Protein AF-A0A1S3BNI3-F1 (afdb_monomer_lite)

Structure (mmCIF, N/CA/C/O backbone):
data_AF-A0A1S3BNI3-F1
#
_entry.id   AF-A0A1S3BNI3-F1
#
loop_
_atom_site.group_PDB
_atom_site.id
_atom_site.type_symbol
_atom_site.label_atom_id
_atom_site.label_alt_id
_atom_site.label_comp_id
_atom_site.label_asym_id
_atom_site.label_entity_id
_atom_site.label_seq_id
_atom_site.pdbx_PDB_ins_code
_atom_site.Cartn_x
_atom_site.Cartn_y
_atom_site.Cartn_z
_atom_site.occupancy
_atom_site.B_iso_or_equiv
_atom_site.auth_seq_id
_atom_site.auth_comp_id
_atom_site.auth_asym_id
_atom_site.auth_atom_id
_atom_site.pdbx_PDB_model_num
ATOM 1 N N . MET A 1 1 ? 0.130 25.411 -22.876 1.00 35.09 1 MET A N 1
ATOM 2 C CA . MET A 1 1 ? 1.550 25.804 -22.976 1.00 35.09 1 MET A CA 1
ATOM 3 C C . MET A 1 1 ? 2.280 24.990 -21.922 1.00 35.09 1 MET A C 1
ATOM 5 O O . MET A 1 1 ? 2.305 25.384 -20.765 1.00 35.09 1 MET A O 1
ATOM 9 N N . GLU A 1 2 ? 2.692 23.774 -22.273 1.00 39.44 2 GLU A N 1
ATOM 10 C CA . GLU A 1 2 ? 3.372 22.876 -21.334 1.00 39.44 2 GLU A CA 1
ATOM 11 C C . GLU A 1 2 ? 4.796 23.388 -21.123 1.00 39.44 2 GLU A C 1
ATOM 13 O O . GLU A 1 2 ? 5.513 23.676 -22.083 1.00 39.44 2 GLU A O 1
ATOM 18 N N . SER A 1 3 ? 5.176 23.604 -19.867 1.00 35.22 3 SER A N 1
ATOM 19 C CA . SER A 1 3 ? 6.497 24.108 -19.519 1.00 35.22 3 SER A CA 1
ATOM 20 C C . SER A 1 3 ? 7.566 23.066 -19.888 1.00 35.22 3 SER A C 1
ATOM 22 O O . SER A 1 3 ? 7.413 21.889 -19.555 1.00 35.22 3 SER A O 1
ATOM 24 N N . PRO A 1 4 ? 8.677 23.467 -20.537 1.00 43.34 4 PRO A N 1
ATOM 25 C CA . PRO A 1 4 ? 9.715 22.537 -20.993 1.00 43.34 4 PRO A CA 1
ATOM 26 C C . PRO A 1 4 ? 10.307 21.676 -19.865 1.00 43.34 4 PRO A C 1
ATOM 28 O O . PRO A 1 4 ? 10.777 20.570 -20.112 1.00 43.34 4 PRO A O 1
ATOM 31 N N . SER A 1 5 ? 10.216 22.123 -18.612 1.00 45.75 5 SER A N 1
ATOM 32 C CA . SER A 1 5 ? 10.644 21.376 -17.427 1.00 45.75 5 SER A CA 1
ATOM 33 C C . SER A 1 5 ? 9.905 20.049 -17.215 1.00 45.75 5 SER A C 1
ATOM 35 O O . SER A 1 5 ? 10.525 19.094 -16.753 1.00 45.75 5 SER A O 1
ATOM 37 N N . LEU A 1 6 ? 8.623 19.951 -17.582 1.00 46.12 6 LEU A N 1
ATOM 38 C CA . LEU A 1 6 ? 7.861 18.702 -17.469 1.00 46.12 6 LEU A CA 1
ATOM 39 C C . LEU A 1 6 ? 8.342 17.664 -18.481 1.00 46.12 6 LEU A C 1
ATOM 41 O O . LEU A 1 6 ? 8.522 16.505 -18.123 1.00 46.12 6 LEU A O 1
ATOM 45 N N . LEU A 1 7 ? 8.628 18.077 -19.717 1.00 46.88 7 LEU A N 1
ATOM 46 C CA . LEU A 1 7 ? 9.099 17.164 -20.757 1.00 46.88 7 LEU A CA 1
ATOM 47 C C . LEU A 1 7 ? 10.484 16.596 -20.417 1.00 46.88 7 LEU A C 1
ATOM 49 O O . LEU A 1 7 ? 10.704 15.395 -20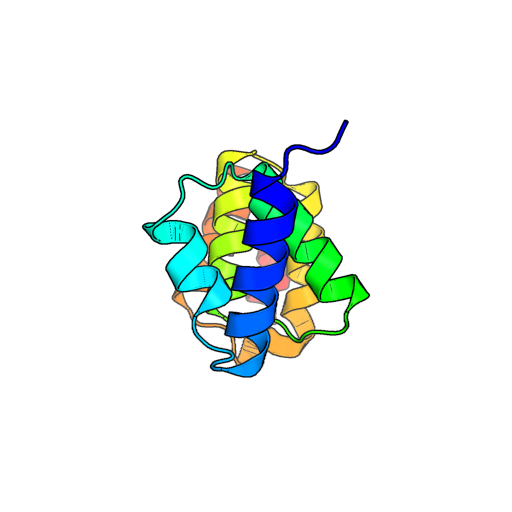.543 1.00 46.88 7 LEU A O 1
ATOM 53 N N . TYR A 1 8 ? 11.395 17.439 -19.916 1.00 51.16 8 TYR A N 1
ATOM 54 C CA . TYR A 1 8 ? 12.709 17.001 -19.436 1.00 51.16 8 TYR A CA 1
ATOM 55 C C . TYR A 1 8 ? 12.605 16.082 -18.216 1.00 51.16 8 TYR A C 1
ATOM 57 O O . TYR A 1 8 ? 13.357 15.116 -18.125 1.00 51.16 8 TYR A O 1
ATOM 65 N N . PHE A 1 9 ? 11.655 16.331 -17.312 1.00 52.84 9 PHE A N 1
ATOM 66 C CA . PHE A 1 9 ? 11.380 15.447 -16.181 1.00 52.84 9 PHE A CA 1
ATOM 67 C C . PHE A 1 9 ? 10.847 14.086 -16.643 1.00 52.84 9 PHE A C 1
ATOM 69 O O . PHE A 1 9 ? 11.349 13.054 -16.208 1.00 52.84 9 PHE A O 1
ATOM 76 N N . PHE A 1 10 ? 9.903 14.073 -17.588 1.00 50.66 10 PHE A N 1
ATOM 77 C CA . PHE A 1 10 ? 9.408 12.845 -18.207 1.00 50.66 10 PHE A CA 1
ATOM 78 C C . PHE A 1 10 ? 10.526 12.081 -18.918 1.00 50.66 10 PHE A C 1
ATOM 80 O O . PHE A 1 10 ? 10.639 10.882 -18.704 1.00 50.66 10 PHE A O 1
ATOM 87 N N . LEU A 1 11 ? 11.392 12.749 -19.687 1.00 50.66 11 LEU A N 1
ATOM 88 C CA . LEU A 1 11 ? 12.552 12.134 -20.345 1.00 50.66 11 LEU A CA 1
ATOM 89 C C . LEU A 1 11 ? 13.585 11.596 -19.344 1.00 50.66 11 LEU A C 1
ATOM 91 O O . LEU A 1 11 ? 14.118 10.510 -19.552 1.00 50.66 11 LEU A O 1
ATOM 95 N N . TYR A 1 12 ? 13.839 12.300 -18.240 1.00 54.72 12 TYR A N 1
ATOM 96 C CA . TYR A 1 12 ? 14.773 11.857 -17.202 1.00 54.72 12 TYR A CA 1
ATOM 97 C C . TYR A 1 12 ? 14.216 10.664 -16.410 1.00 54.72 12 TYR A C 1
ATOM 99 O O . TYR A 1 12 ? 14.918 9.678 -16.193 1.00 54.72 12 TYR A O 1
ATOM 107 N N . CYS A 1 13 ? 12.926 10.693 -16.061 1.00 48.59 13 CYS A N 1
ATOM 108 C CA . CYS A 1 13 ? 12.215 9.549 -15.490 1.00 48.59 13 CYS A CA 1
ATOM 109 C C . CYS A 1 13 ? 12.132 8.370 -16.469 1.00 48.59 13 CYS A C 1
ATOM 111 O O . CYS A 1 13 ? 12.252 7.229 -16.036 1.00 48.59 13 CYS A O 1
ATOM 113 N N . TRP A 1 14 ? 11.986 8.620 -17.772 1.00 47.28 14 TRP A N 1
ATOM 114 C CA . TRP A 1 14 ? 11.998 7.595 -18.823 1.00 47.28 14 TRP A CA 1
ATOM 115 C C . TRP A 1 14 ? 13.382 6.961 -19.000 1.00 47.28 14 TRP A C 1
ATOM 117 O O . TRP A 1 14 ? 13.502 5.755 -19.201 1.00 47.28 14 TRP A O 1
ATOM 127 N N . MET A 1 15 ? 14.446 7.753 -18.871 1.00 45.31 15 MET A N 1
ATOM 128 C CA . MET A 1 15 ? 15.823 7.263 -18.905 1.00 45.31 15 MET A CA 1
ATOM 129 C C . MET A 1 15 ? 16.177 6.469 -17.633 1.00 45.31 15 MET A C 1
ATOM 131 O O . MET A 1 15 ? 16.897 5.478 -17.705 1.00 45.31 15 MET A O 1
ATOM 135 N N . LEU A 1 16 ? 15.614 6.843 -16.477 1.00 48.78 16 LEU A N 1
ATOM 136 C CA . LEU A 1 16 ? 15.733 6.099 -15.215 1.00 48.78 16 LEU A CA 1
ATOM 137 C C . LEU A 1 16 ? 14.876 4.818 -15.179 1.00 48.78 16 LEU A C 1
ATOM 139 O O . LEU A 1 16 ? 15.318 3.821 -14.608 1.00 48.78 16 LEU A O 1
ATOM 143 N N . LEU A 1 17 ? 13.706 4.817 -15.835 1.00 46.81 17 LEU A N 1
ATOM 144 C CA . LEU A 1 17 ? 12.849 3.640 -16.074 1.00 46.81 17 LEU A CA 1
ATOM 145 C C . LEU A 1 17 ? 13.611 2.502 -16.769 1.00 46.81 17 LEU A C 1
ATOM 147 O O . LEU A 1 17 ? 13.351 1.336 -16.491 1.00 46.81 17 LEU A O 1
ATOM 151 N N . LEU A 1 18 ? 14.567 2.838 -17.639 1.00 45.16 18 LEU A N 1
ATOM 152 C CA . LEU A 1 18 ? 15.414 1.874 -18.344 1.00 45.16 18 LEU A CA 1
ATOM 153 C C . LEU A 1 18 ? 16.594 1.356 -17.511 1.00 45.16 18 LEU A C 1
ATOM 155 O O . LEU A 1 18 ? 17.156 0.322 -17.860 1.00 45.16 18 LEU A O 1
ATOM 159 N N . LEU A 1 19 ? 16.988 2.053 -16.438 1.00 42.53 19 LEU A N 1
ATOM 160 C CA . LEU A 1 19 ? 18.250 1.772 -15.750 1.00 42.53 19 LEU A CA 1
ATOM 161 C C . LEU A 1 19 ? 18.108 1.076 -14.399 1.00 42.53 19 LEU A C 1
ATOM 163 O O . LEU A 1 19 ? 18.995 0.290 -14.103 1.00 42.53 19 LEU A O 1
ATOM 167 N N . ASN A 1 20 ? 17.057 1.288 -13.594 1.00 44.91 20 ASN A N 1
ATOM 168 C CA . ASN A 1 20 ? 16.870 0.539 -12.339 1.00 44.91 20 ASN A CA 1
ATOM 169 C C . ASN A 1 20 ? 15.429 0.646 -11.801 1.00 44.91 20 ASN A C 1
ATOM 171 O O . ASN A 1 20 ? 14.985 1.712 -11.383 1.00 44.91 20 ASN A O 1
ATOM 175 N N . HIS A 1 21 ? 14.731 -0.488 -11.696 1.00 50.69 21 HIS A N 1
ATOM 176 C CA . HIS A 1 21 ? 13.378 -0.613 -11.120 1.00 50.69 21 HIS A CA 1
ATOM 177 C C . HIS A 1 21 ? 13.262 -0.196 -9.629 1.00 50.69 21 HIS A C 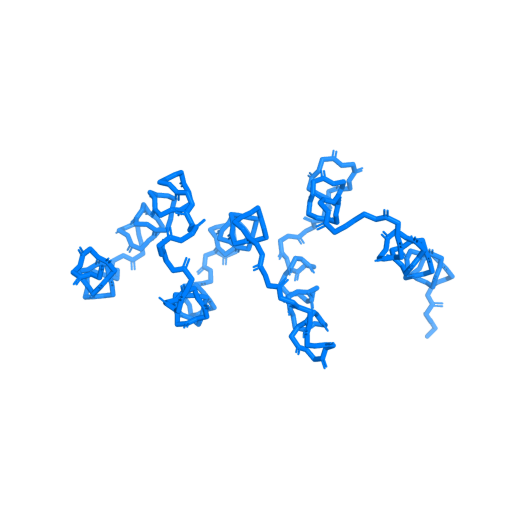1
ATOM 179 O O . HIS A 1 21 ? 12.158 -0.172 -9.085 1.00 50.69 21 HIS A O 1
ATOM 185 N N . LEU A 1 22 ? 14.376 0.122 -8.954 1.00 43.97 22 LEU A N 1
ATOM 186 C CA . LEU A 1 22 ? 14.431 0.425 -7.516 1.00 43.97 22 LEU A CA 1
ATOM 187 C C . LEU A 1 22 ? 14.357 1.923 -7.156 1.00 43.97 22 LEU A C 1
ATOM 189 O O . LEU A 1 22 ? 14.091 2.251 -6.003 1.00 43.97 22 LEU A O 1
ATOM 193 N N . SER A 1 23 ? 14.603 2.845 -8.089 1.00 47.22 23 SER A N 1
ATOM 194 C CA . SER A 1 23 ? 14.952 4.237 -7.743 1.00 47.22 23 SER A CA 1
ATOM 195 C C . SER A 1 23 ? 13.866 5.285 -8.005 1.00 47.22 23 SER A C 1
ATOM 197 O O . SER A 1 23 ? 14.030 6.427 -7.579 1.00 47.22 23 SER A O 1
ATOM 199 N N . ILE A 1 24 ? 12.744 4.941 -8.645 1.00 50.59 24 ILE A N 1
ATOM 200 C CA . ILE A 1 24 ? 11.728 5.943 -9.020 1.00 50.59 24 ILE A CA 1
ATOM 201 C C . ILE A 1 24 ? 10.994 6.528 -7.809 1.00 50.59 24 ILE A C 1
ATOM 203 O O . ILE A 1 24 ? 10.900 7.749 -7.723 1.00 50.59 24 ILE A O 1
ATOM 207 N N . CYS A 1 25 ? 10.570 5.722 -6.830 1.00 47.16 25 CYS A N 1
ATOM 208 C CA . CYS A 1 25 ? 9.988 6.271 -5.596 1.00 47.16 25 CYS A CA 1
ATOM 209 C C . CYS A 1 25 ? 11.046 6.887 -4.667 1.00 47.16 25 CYS A C 1
ATOM 211 O O . CYS A 1 25 ? 10.815 7.948 -4.089 1.00 47.16 25 CYS A O 1
ATOM 213 N N . PHE A 1 26 ? 12.237 6.285 -4.580 1.00 42.84 26 PHE A N 1
ATOM 214 C CA . PHE A 1 26 ? 13.278 6.723 -3.643 1.00 42.84 26 PHE A CA 1
ATOM 215 C C . PHE A 1 26 ? 13.925 8.065 -4.036 1.00 42.84 26 PHE A C 1
ATOM 217 O O . PHE A 1 26 ? 14.219 8.886 -3.169 1.00 42.84 26 PHE A O 1
ATOM 224 N N . ILE A 1 27 ? 14.116 8.323 -5.337 1.00 45.38 27 ILE A N 1
ATOM 225 C CA . ILE A 1 27 ? 14.636 9.608 -5.832 1.00 45.38 27 ILE A CA 1
ATOM 226 C C . ILE A 1 27 ? 13.523 10.669 -5.864 1.00 45.38 27 ILE A C 1
ATOM 228 O O . ILE A 1 27 ? 13.781 11.822 -5.521 1.00 45.38 27 ILE A O 1
ATOM 232 N N . CYS A 1 28 ? 12.276 10.302 -6.184 1.00 49.03 28 CYS A N 1
ATOM 233 C CA . CYS A 1 28 ? 11.168 11.262 -6.189 1.00 49.03 28 CYS A CA 1
ATOM 234 C C . CYS A 1 28 ? 10.788 11.758 -4.789 1.00 49.03 28 CYS A C 1
ATOM 236 O O . CYS A 1 28 ? 10.547 12.948 -4.647 1.00 49.03 28 CYS A O 1
ATOM 238 N N . SER A 1 29 ? 10.778 10.906 -3.759 1.00 42.78 29 SER A N 1
ATOM 239 C CA . SER A 1 29 ? 10.358 11.332 -2.413 1.00 42.78 29 SER A CA 1
ATOM 240 C C . SER A 1 29 ? 11.432 12.146 -1.663 1.00 42.78 29 SER A C 1
ATOM 242 O O . SER A 1 29 ? 11.105 13.034 -0.875 1.00 42.78 29 SER A O 1
ATOM 244 N N . LYS A 1 30 ? 12.734 11.916 -1.935 1.00 42.03 30 LYS A N 1
ATOM 245 C CA . LYS A 1 30 ? 13.839 12.639 -1.263 1.00 42.03 30 LYS A CA 1
ATOM 246 C C . LYS A 1 30 ? 14.449 13.825 -2.022 1.00 42.03 30 LYS A C 1
ATOM 248 O O . LYS A 1 30 ? 14.939 14.733 -1.353 1.00 42.03 30 LYS A O 1
ATOM 253 N N . CYS A 1 31 ? 14.466 13.853 -3.359 1.00 40.84 31 CYS A N 1
ATOM 254 C CA . CYS A 1 31 ? 15.100 14.954 -4.113 1.00 40.84 31 CYS A CA 1
ATOM 255 C C . CYS A 1 31 ? 14.127 16.036 -4.592 1.00 40.84 31 CYS A C 1
ATOM 257 O O . CYS A 1 31 ? 14.550 17.167 -4.823 1.00 40.84 31 CYS A O 1
ATOM 259 N N . LEU A 1 32 ? 12.842 15.722 -4.737 1.00 43.25 32 LEU A N 1
ATOM 260 C CA . LEU A 1 32 ? 11.829 16.672 -5.170 1.00 43.25 32 LEU A CA 1
ATOM 261 C C . LEU A 1 32 ? 10.751 16.690 -4.090 1.00 43.25 32 LEU A C 1
ATOM 263 O O . LEU A 1 32 ? 10.257 15.643 -3.698 1.00 43.25 32 LEU A O 1
ATOM 267 N N . ARG A 1 33 ? 10.365 17.864 -3.587 1.00 46.69 33 ARG A N 1
ATOM 268 C CA . ARG A 1 33 ? 9.109 18.013 -2.838 1.00 46.69 33 ARG A CA 1
ATOM 269 C C . ARG A 1 33 ? 7.951 17.732 -3.801 1.00 46.69 33 ARG A C 1
ATOM 271 O O . ARG A 1 33 ? 7.294 18.658 -4.264 1.00 46.69 33 ARG A O 1
ATOM 278 N N . LEU A 1 34 ? 7.750 16.477 -4.184 1.00 54.06 34 LEU A N 1
ATOM 279 C CA . LEU A 1 34 ? 6.571 16.080 -4.924 1.00 54.06 34 LEU A CA 1
ATOM 280 C C . LEU A 1 34 ? 5.407 16.245 -3.964 1.00 54.06 34 LEU A C 1
ATOM 282 O O . LEU A 1 34 ? 5.297 15.546 -2.959 1.00 54.06 34 LEU A O 1
ATOM 286 N N . GLU A 1 35 ? 4.568 17.235 -4.256 1.00 64.44 35 GLU A N 1
ATOM 287 C CA . GLU A 1 35 ? 3.266 17.349 -3.624 1.00 64.44 35 GLU A CA 1
ATOM 288 C C . GLU A 1 35 ? 2.577 15.985 -3.706 1.00 64.44 35 GLU A C 1
ATOM 290 O O . GLU A 1 35 ? 2.636 15.308 -4.735 1.00 64.44 35 GLU A O 1
ATOM 295 N N . ALA A 1 36 ? 1.945 15.560 -2.613 1.00 71.12 36 ALA A N 1
ATOM 296 C CA . ALA A 1 36 ? 1.316 14.245 -2.509 1.00 71.12 36 ALA A CA 1
ATOM 297 C C . ALA A 1 36 ? 0.343 13.948 -3.675 1.00 71.12 36 ALA A C 1
ATOM 299 O O . ALA A 1 36 ? 0.155 12.795 -4.058 1.00 71.12 36 ALA A O 1
ATOM 300 N N . SER A 1 37 ? -0.228 14.988 -4.290 1.00 73.12 37 SER A N 1
ATOM 301 C CA . SER A 1 37 ? -1.032 14.928 -5.517 1.00 73.12 37 SER A CA 1
ATOM 302 C C . SER A 1 37 ? -0.287 14.278 -6.688 1.00 73.12 37 SER A C 1
ATOM 304 O O . SER A 1 37 ? -0.838 13.415 -7.369 1.00 73.12 37 SER A O 1
ATOM 306 N N . ASN A 1 38 ? 0.980 14.625 -6.893 1.00 73.94 38 ASN A N 1
ATOM 307 C CA . ASN A 1 38 ? 1.787 14.136 -8.007 1.00 73.94 38 ASN A CA 1
ATOM 308 C C . ASN A 1 38 ? 2.165 12.659 -7.850 1.00 73.94 38 ASN A C 1
ATOM 310 O O . ASN A 1 38 ? 2.219 11.938 -8.845 1.00 73.94 38 ASN A O 1
ATOM 314 N N . VAL A 1 39 ? 2.352 12.179 -6.615 1.00 74.81 39 VAL A N 1
ATOM 315 C CA . VAL A 1 39 ? 2.543 10.741 -6.334 1.00 74.81 39 VAL A CA 1
ATOM 316 C C . VAL A 1 39 ? 1.319 9.945 -6.797 1.00 74.81 39 VAL A C 1
ATOM 318 O O . VAL A 1 39 ? 1.444 8.885 -7.415 1.00 74.81 39 VAL A O 1
ATOM 321 N N . LEU A 1 40 ? 0.117 10.483 -6.574 1.00 77.31 40 LEU A N 1
ATOM 322 C CA . LEU A 1 40 ? -1.125 9.847 -7.012 1.00 77.31 40 LEU A CA 1
ATOM 323 C C . LEU A 1 40 ? -1.334 9.911 -8.531 1.00 77.31 40 LEU A C 1
ATOM 325 O O . LEU A 1 40 ? -1.966 9.003 -9.063 1.00 77.31 40 LEU A O 1
ATOM 329 N N . ILE A 1 41 ? -0.818 10.936 -9.220 1.00 77.81 41 ILE A N 1
ATOM 330 C CA . ILE A 1 41 ? -0.813 11.012 -10.694 1.00 77.81 41 ILE A CA 1
ATOM 331 C C . ILE A 1 41 ? 0.156 9.973 -11.266 1.00 77.81 41 ILE A C 1
ATOM 333 O O . ILE A 1 41 ? -0.206 9.215 -12.162 1.00 77.81 41 ILE A O 1
ATOM 337 N N . LEU A 1 42 ? 1.366 9.881 -10.707 1.00 73.75 42 LEU A N 1
ATOM 338 C CA . LEU A 1 42 ? 2.364 8.896 -11.122 1.00 73.75 42 LEU A CA 1
ATOM 339 C C . LEU A 1 42 ? 1.852 7.460 -10.950 1.00 73.75 42 LEU A C 1
ATOM 341 O O . LEU A 1 42 ? 2.109 6.610 -11.798 1.00 73.75 42 LEU A O 1
ATOM 345 N N . THR A 1 43 ? 1.075 7.210 -9.894 1.00 78.94 43 THR A N 1
ATOM 346 C CA . THR A 1 43 ? 0.405 5.922 -9.664 1.00 78.94 43 THR A CA 1
ATOM 347 C C . THR A 1 43 ? -0.505 5.533 -10.830 1.00 78.94 43 THR A C 1
ATOM 349 O O . THR A 1 43 ? -0.457 4.389 -11.280 1.00 78.94 43 THR A O 1
ATOM 352 N N . GLU A 1 44 ? -1.298 6.473 -11.355 1.00 82.62 44 GLU A N 1
ATOM 353 C CA . GLU A 1 44 ? -2.164 6.202 -12.510 1.00 82.62 44 GLU A CA 1
ATOM 354 C C . GLU A 1 44 ? -1.342 5.947 -13.773 1.00 82.62 44 GLU A C 1
ATOM 356 O O . GLU A 1 44 ? -1.591 4.971 -14.471 1.00 82.62 44 GLU A O 1
ATOM 361 N N . ILE A 1 45 ? -0.293 6.738 -14.018 1.00 76.31 45 ILE A N 1
ATOM 362 C CA . ILE A 1 45 ? 0.591 6.546 -15.180 1.00 76.31 45 ILE A CA 1
ATOM 363 C C . ILE A 1 45 ? 1.254 5.162 -15.137 1.00 76.31 45 ILE A C 1
ATOM 365 O O . ILE A 1 45 ? 1.311 4.462 -16.146 1.00 76.31 45 ILE A O 1
ATOM 369 N N . MET A 1 46 ? 1.748 4.735 -13.972 1.00 77.69 46 MET A N 1
ATOM 370 C CA . MET A 1 46 ? 2.347 3.407 -13.808 1.00 77.69 46 MET A CA 1
ATOM 371 C C . MET A 1 46 ? 1.333 2.293 -14.068 1.00 77.69 46 MET A C 1
ATOM 373 O O . MET A 1 46 ? 1.665 1.310 -14.731 1.00 77.69 46 MET A O 1
ATOM 377 N N . LYS A 1 47 ? 0.092 2.470 -13.603 1.00 82.25 47 LYS A N 1
ATOM 378 C CA . LYS A 1 47 ? -1.012 1.538 -13.843 1.00 82.25 47 LYS A CA 1
ATOM 379 C C . LYS A 1 47 ? -1.371 1.457 -15.328 1.00 82.25 47 LYS A C 1
ATOM 381 O O . LYS A 1 47 ? -1.474 0.355 -15.857 1.00 82.25 47 LYS A O 1
ATOM 386 N N . GLU A 1 48 ? -1.494 2.595 -16.011 1.00 81.31 48 GLU A N 1
ATOM 387 C CA . GLU A 1 48 ? -1.736 2.673 -17.461 1.00 81.31 48 GLU A CA 1
ATOM 388 C C . GLU A 1 48 ? -0.622 2.003 -18.271 1.00 81.31 48 GLU A C 1
ATOM 390 O O . GLU A 1 48 ? -0.876 1.370 -19.294 1.00 81.31 48 GLU A O 1
ATOM 395 N N . LYS A 1 49 ? 0.624 2.115 -17.802 1.00 75.94 49 LYS A N 1
ATOM 396 C CA . LYS A 1 49 ? 1.800 1.500 -18.427 1.00 75.94 49 LYS A CA 1
ATOM 397 C C . LYS A 1 49 ? 2.009 0.034 -18.034 1.00 75.94 49 LYS A C 1
ATOM 399 O O . LYS A 1 49 ? 2.948 -0.579 -18.535 1.00 75.94 49 LYS A O 1
ATOM 404 N N . GLY A 1 50 ? 1.174 -0.528 -17.157 1.00 76.69 50 GLY A N 1
ATOM 405 C CA . GLY A 1 50 ? 1.302 -1.907 -16.679 1.00 76.69 50 GLY A CA 1
ATOM 406 C C . GLY A 1 50 ? 2.574 -2.165 -15.864 1.00 76.69 50 GLY A C 1
ATOM 407 O O . GLY A 1 50 ? 3.048 -3.297 -15.807 1.00 76.69 50 GLY A O 1
ATOM 408 N N . ILE A 1 51 ? 3.154 -1.126 -15.259 1.00 75.81 51 ILE A N 1
ATOM 409 C CA . ILE A 1 51 ? 4.372 -1.249 -14.459 1.00 75.81 51 ILE A CA 1
ATOM 410 C C . ILE A 1 51 ? 3.986 -1.798 -13.078 1.00 75.81 51 ILE A C 1
ATOM 412 O O . ILE A 1 51 ? 3.174 -1.176 -12.388 1.00 75.81 51 ILE A O 1
ATOM 416 N N . PRO A 1 52 ? 4.557 -2.934 -12.638 1.00 76.50 52 PRO A N 1
ATOM 417 C CA . PRO A 1 52 ? 4.219 -3.519 -11.348 1.00 76.50 52 PRO A CA 1
ATOM 418 C C . PRO A 1 52 ? 4.686 -2.633 -10.189 1.00 76.50 52 PRO A C 1
ATOM 420 O O . PRO A 1 52 ? 5.756 -2.016 -10.229 1.00 76.50 52 PRO A O 1
ATOM 423 N N . PHE A 1 53 ? 3.886 -2.598 -9.126 1.00 80.69 53 PHE A N 1
ATOM 424 C CA . PHE A 1 53 ? 4.227 -1.897 -7.894 1.00 80.69 53 PHE A CA 1
ATOM 425 C C . PHE A 1 53 ? 5.084 -2.771 -6.977 1.00 80.69 53 PHE A C 1
ATOM 427 O O . PHE A 1 53 ? 4.899 -3.984 -6.904 1.00 80.69 53 PHE A O 1
ATOM 434 N N . ASN A 1 54 ? 6.012 -2.139 -6.261 1.00 81.50 54 ASN A N 1
ATOM 435 C CA . ASN A 1 54 ? 6.809 -2.765 -5.209 1.00 81.50 54 ASN A CA 1
ATOM 436 C C . ASN A 1 54 ? 6.449 -2.164 -3.835 1.00 81.50 54 ASN A 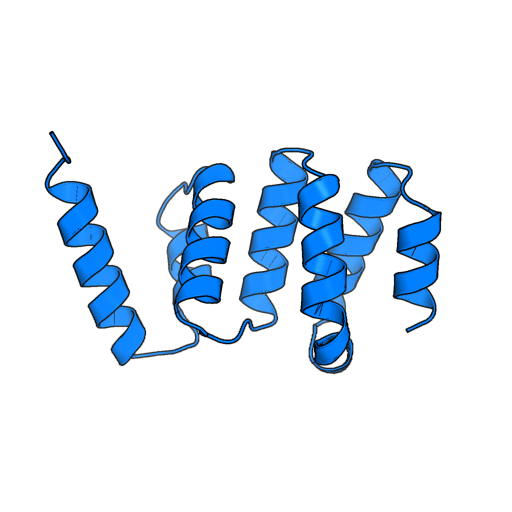C 1
ATOM 438 O O . ASN A 1 54 ? 5.668 -1.213 -3.750 1.00 81.50 54 ASN A O 1
ATOM 442 N N . ASP A 1 55 ? 7.029 -2.706 -2.763 1.00 82.81 55 ASP A N 1
ATOM 443 C CA . ASP A 1 55 ? 6.770 -2.259 -1.387 1.00 82.81 55 ASP A CA 1
ATOM 444 C C . ASP A 1 55 ? 7.022 -0.755 -1.178 1.00 82.81 55 ASP A C 1
ATOM 446 O O . ASP A 1 55 ? 6.181 -0.053 -0.617 1.00 82.81 55 ASP A O 1
ATOM 450 N N . ALA A 1 56 ? 8.133 -0.232 -1.707 1.00 80.81 56 ALA A N 1
ATOM 451 C CA . ALA A 1 56 ? 8.469 1.187 -1.602 1.00 80.81 56 ALA A CA 1
ATOM 452 C C . ALA A 1 56 ? 7.420 2.076 -2.287 1.00 80.81 56 ALA A C 1
ATOM 454 O O . ALA A 1 56 ? 7.041 3.115 -1.752 1.00 80.81 56 ALA A O 1
ATOM 455 N N . ASN A 1 57 ? 6.901 1.648 -3.441 1.00 82.44 57 ASN A N 1
ATOM 456 C CA . ASN A 1 57 ? 5.848 2.377 -4.139 1.00 82.44 57 ASN A CA 1
ATOM 457 C C . ASN A 1 57 ? 4.576 2.455 -3.288 1.00 82.44 57 ASN A C 1
ATOM 459 O O . ASN A 1 57 ? 3.995 3.530 -3.155 1.00 82.44 57 ASN A O 1
ATOM 463 N N . PHE A 1 58 ? 4.168 1.345 -2.668 1.00 85.38 58 PHE A N 1
ATOM 464 C CA . PHE A 1 58 ? 3.002 1.335 -1.787 1.00 85.38 58 PHE A CA 1
ATOM 465 C C . PHE A 1 58 ? 3.197 2.213 -0.551 1.00 85.38 58 PHE A C 1
ATOM 467 O O . PHE A 1 58 ? 2.282 2.950 -0.181 1.00 85.38 58 PHE A O 1
ATOM 474 N N . PHE A 1 59 ? 4.386 2.197 0.051 1.00 85.00 59 PHE A N 1
ATOM 475 C CA . PHE A 1 59 ? 4.699 3.047 1.197 1.00 85.00 59 PHE A CA 1
ATOM 476 C C . PHE A 1 59 ? 4.552 4.541 0.869 1.00 85.00 59 PHE A C 1
ATOM 478 O O . PHE A 1 59 ? 3.917 5.289 1.620 1.00 85.00 59 PHE A O 1
ATOM 485 N N . GLU A 1 60 ? 5.084 4.981 -0.272 1.00 82.25 60 GLU A N 1
ATOM 486 C CA . GLU A 1 60 ? 4.988 6.376 -0.717 1.00 82.25 60 GLU A CA 1
ATOM 487 C C . GLU A 1 60 ? 3.551 6.766 -1.089 1.00 82.25 60 GLU A C 1
ATOM 489 O O . GLU A 1 60 ? 3.068 7.829 -0.698 1.00 82.25 60 GLU A O 1
ATOM 494 N N . MET A 1 61 ? 2.814 5.888 -1.774 1.00 85.12 61 MET A N 1
ATOM 495 C CA . MET A 1 61 ? 1.403 6.120 -2.106 1.00 85.12 61 MET A CA 1
ATOM 496 C C . MET A 1 61 ? 0.527 6.247 -0.854 1.00 85.12 61 MET A C 1
ATOM 498 O O . MET A 1 61 ? -0.346 7.117 -0.796 1.00 85.12 61 MET A O 1
ATOM 502 N N . LEU A 1 62 ? 0.774 5.421 0.167 1.00 87.75 62 LEU A N 1
ATOM 503 C CA . LEU A 1 62 ? 0.093 5.511 1.460 1.00 87.75 62 LEU A CA 1
ATOM 504 C C . LEU A 1 62 ? 0.460 6.796 2.201 1.00 87.75 62 LEU A C 1
ATOM 506 O O . LEU A 1 62 ? -0.425 7.458 2.742 1.00 87.75 62 LEU A O 1
ATOM 510 N N . SER A 1 63 ? 1.731 7.197 2.157 1.00 84.56 63 SER A N 1
ATOM 511 C CA . SER A 1 63 ? 2.197 8.476 2.705 1.00 84.56 63 SER A CA 1
ATOM 512 C C . SER A 1 63 ? 1.478 9.657 2.049 1.00 84.56 63 SER A C 1
ATOM 514 O O . SER A 1 63 ? 0.954 10.531 2.741 1.00 84.56 63 SER A O 1
ATOM 516 N N . ALA A 1 64 ? 1.357 9.643 0.720 1.00 84.12 64 ALA A N 1
ATOM 517 C CA . ALA A 1 64 ? 0.615 10.647 -0.032 1.00 84.12 64 ALA A CA 1
ATOM 518 C C . ALA A 1 64 ? -0.881 10.663 0.329 1.00 84.12 64 ALA A C 1
ATOM 520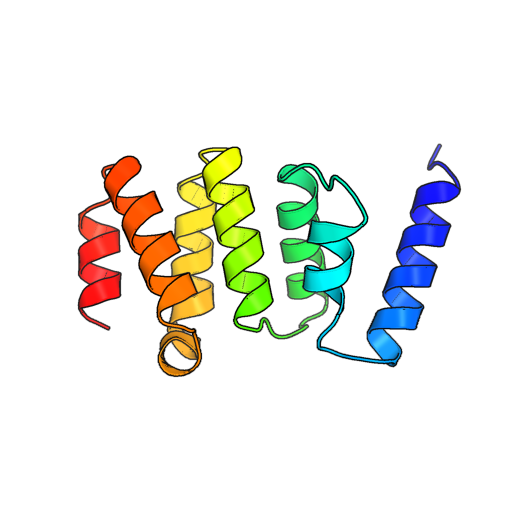 O O . ALA A 1 64 ? -1.454 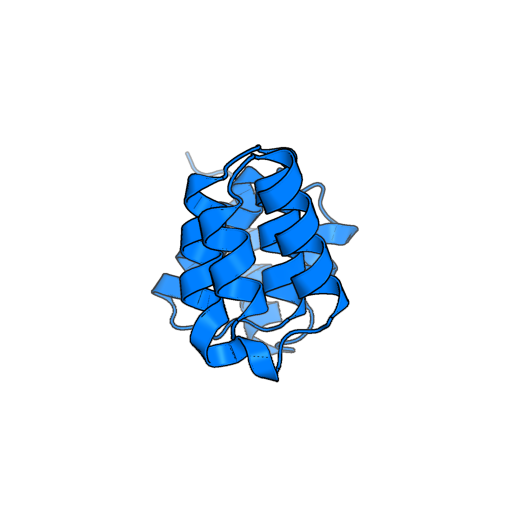11.731 0.555 1.00 84.12 64 ALA A O 1
ATOM 521 N N . CYS A 1 65 ? -1.515 9.491 0.450 1.00 86.19 65 CYS A N 1
ATOM 522 C CA . CYS A 1 65 ? -2.910 9.388 0.886 1.00 86.19 65 CYS A CA 1
ATOM 523 C C . CYS A 1 65 ? -3.114 9.909 2.315 1.00 86.19 65 CYS A C 1
ATOM 525 O O . CYS A 1 65 ? -4.128 10.552 2.582 1.00 86.19 65 CYS A O 1
ATOM 527 N N . SER A 1 66 ? -2.148 9.673 3.206 1.00 85.50 66 SER A N 1
ATOM 528 C CA . SER A 1 66 ? -2.146 10.158 4.588 1.00 85.50 66 SER A CA 1
ATOM 529 C C . SER A 1 66 ? -2.096 11.684 4.655 1.00 85.50 66 SER A C 1
ATOM 531 O O . SER A 1 66 ? -2.929 12.299 5.319 1.00 85.50 66 SER A O 1
ATOM 533 N N . ILE A 1 67 ? -1.197 12.307 3.884 1.00 84.38 67 ILE A N 1
ATOM 534 C CA . ILE A 1 67 ? -1.057 13.770 3.794 1.00 84.38 67 ILE A CA 1
ATOM 535 C C . ILE A 1 67 ? -2.324 14.415 3.217 1.00 84.38 67 ILE A C 1
ATOM 537 O O . ILE A 1 67 ? -2.809 15.410 3.749 1.00 84.38 67 ILE A O 1
ATOM 541 N N . LEU A 1 68 ? -2.882 13.838 2.149 1.00 84.75 68 LEU A N 1
ATOM 542 C CA . LEU A 1 68 ? -4.087 14.352 1.486 1.00 84.75 68 LEU A CA 1
ATOM 543 C C . LEU A 1 68 ? -5.394 13.951 2.184 1.00 84.75 68 LEU A C 1
ATOM 545 O O . LEU A 1 68 ? -6.468 14.333 1.725 1.00 84.75 68 LEU A O 1
ATOM 549 N N . GLN A 1 69 ? -5.316 13.138 3.242 1.00 85.69 69 GLN A N 1
ATOM 550 C CA . GLN A 1 69 ? -6.460 12.515 3.918 1.00 85.69 69 GLN A CA 1
ATOM 551 C C . GLN A 1 69 ? -7.428 11.800 2.953 1.00 85.69 69 GLN A C 1
ATOM 553 O O . GLN A 1 69 ? -8.638 11.709 3.185 1.00 85.69 69 GLN A O 1
ATOM 558 N N . ASN A 1 70 ? -6.902 11.265 1.848 1.00 86.38 70 ASN A N 1
ATOM 559 C CA . ASN A 1 70 ? -7.701 10.652 0.793 1.00 86.38 70 ASN A CA 1
ATOM 560 C C . ASN A 1 70 ? -7.935 9.162 1.072 1.00 86.38 70 ASN A C 1
ATOM 562 O O . ASN A 1 70 ? -7.318 8.275 0.480 1.00 86.38 70 ASN A O 1
ATOM 566 N N . TRP A 1 71 ? -8.864 8.883 1.983 1.00 83.94 71 TRP A N 1
ATOM 567 C CA . TRP A 1 71 ? -9.212 7.519 2.391 1.00 83.94 71 TRP A CA 1
ATOM 568 C C . TRP A 1 71 ? -9.847 6.677 1.275 1.00 83.94 71 TRP A C 1
ATOM 570 O O . TRP A 1 71 ? -9.756 5.449 1.311 1.00 83.94 71 TRP A O 1
ATOM 580 N N . ARG A 1 72 ? -10.471 7.314 0.274 1.00 87.56 72 ARG A N 1
ATOM 581 C CA . ARG A 1 72 ? -11.027 6.622 -0.899 1.00 87.56 72 ARG A CA 1
ATOM 582 C C . ARG A 1 72 ? -9.909 5.964 -1.699 1.00 87.56 72 ARG A C 1
ATOM 584 O O . ARG A 1 72 ? -9.910 4.750 -1.857 1.00 87.56 72 ARG A O 1
ATOM 591 N N . LYS A 1 73 ? -8.898 6.750 -2.073 1.00 86.19 73 LYS A N 1
ATOM 592 C CA . LYS A 1 73 ? -7.751 6.249 -2.838 1.00 86.19 73 LYS A CA 1
ATOM 593 C C . LYS A 1 73 ? -6.904 5.260 -2.032 1.00 86.19 73 LYS A C 1
ATOM 595 O O . LYS A 1 73 ? -6.427 4.278 -2.583 1.00 86.19 73 LYS A O 1
ATOM 600 N N . ALA A 1 74 ? -6.799 5.442 -0.714 1.00 86.81 74 ALA A N 1
ATOM 601 C CA . ALA A 1 74 ? -6.183 4.441 0.158 1.00 86.81 74 ALA A CA 1
ATOM 602 C C . ALA A 1 74 ? -6.922 3.090 0.136 1.00 86.81 74 ALA A C 1
ATOM 604 O O . ALA A 1 74 ? -6.286 2.046 0.194 1.00 86.81 74 ALA A O 1
ATOM 605 N N . THR A 1 75 ? -8.252 3.094 0.013 1.00 87.25 75 THR A N 1
ATOM 606 C CA . THR A 1 75 ? -9.039 1.856 -0.116 1.00 87.25 75 THR A CA 1
ATOM 607 C C . THR A 1 75 ? -8.785 1.175 -1.461 1.00 87.25 75 THR A C 1
ATOM 609 O O . THR A 1 75 ? -8.647 -0.045 -1.519 1.00 87.25 75 THR A O 1
ATOM 612 N N . ASP A 1 76 ? -8.646 1.951 -2.537 1.00 89.19 76 ASP A N 1
ATOM 613 C CA . ASP A 1 76 ? -8.266 1.414 -3.847 1.00 89.19 76 ASP A CA 1
ATOM 614 C C . ASP A 1 76 ? -6.857 0.800 -3.812 1.00 89.19 76 ASP A C 1
ATOM 616 O O . ASP A 1 76 ? -6.633 -0.274 -4.372 1.00 89.19 76 ASP A O 1
ATOM 620 N N . LEU A 1 77 ? -5.925 1.435 -3.088 1.00 86.81 77 LEU A N 1
ATOM 621 C CA . LEU A 1 77 ? -4.579 0.905 -2.854 1.00 86.81 77 LEU A CA 1
ATOM 622 C C . LEU A 1 77 ? -4.602 -0.417 -2.082 1.00 86.81 77 LEU A C 1
ATOM 624 O O . LEU A 1 77 ? -3.853 -1.316 -2.440 1.00 86.81 77 LEU A O 1
ATOM 628 N N . VAL A 1 78 ? -5.478 -0.583 -1.086 1.00 88.06 78 VAL A N 1
ATOM 629 C CA . VAL A 1 78 ? -5.641 -1.866 -0.371 1.00 88.06 78 VAL A CA 1
ATOM 630 C C . VAL A 1 78 ? -5.979 -2.995 -1.341 1.00 88.06 78 VAL A C 1
ATOM 632 O O . VAL A 1 78 ? -5.356 -4.050 -1.285 1.00 88.06 78 VAL A O 1
ATOM 635 N N . ASN A 1 79 ? -6.918 -2.769 -2.262 1.00 87.81 79 ASN A N 1
ATOM 636 C CA . ASN A 1 79 ? -7.295 -3.779 -3.256 1.00 87.81 79 ASN A CA 1
ATOM 637 C C . ASN A 1 79 ? -6.155 -4.064 -4.246 1.00 87.81 79 ASN A C 1
ATOM 639 O O . ASN A 1 79 ? -5.984 -5.194 -4.691 1.00 87.81 79 ASN A O 1
ATOM 643 N N . LEU A 1 80 ? -5.361 -3.044 -4.582 1.00 85.50 80 LEU A N 1
ATOM 644 C CA . LEU A 1 80 ? -4.189 -3.183 -5.446 1.00 85.50 80 LEU A CA 1
ATOM 645 C C . LEU A 1 80 ? -3.040 -3.940 -4.759 1.00 85.50 80 LEU A C 1
ATOM 647 O O . LEU A 1 80 ? -2.288 -4.652 -5.419 1.00 85.50 80 LEU A O 1
ATOM 651 N N . MET A 1 81 ? -2.908 -3.780 -3.443 1.00 86.06 81 MET A N 1
ATOM 652 C CA . MET A 1 81 ? -1.916 -4.460 -2.615 1.00 86.06 81 MET A CA 1
ATOM 653 C C . MET A 1 81 ? -2.323 -5.885 -2.248 1.00 86.06 81 MET A C 1
ATOM 655 O O . MET A 1 81 ? -1.437 -6.691 -1.993 1.00 86.06 81 MET A O 1
ATOM 659 N N . GLU A 1 82 ? -3.622 -6.204 -2.225 1.00 84.56 82 GLU A N 1
ATOM 660 C CA . GLU A 1 82 ? -4.147 -7.496 -1.760 1.00 84.56 82 GLU A CA 1
ATOM 661 C C . GLU A 1 82 ? -3.437 -8.716 -2.383 1.00 84.56 82 GLU A C 1
ATOM 663 O O . GLU A 1 82 ? -3.024 -9.598 -1.626 1.00 84.56 82 GLU A O 1
ATOM 668 N N . PRO A 1 83 ? -3.181 -8.772 -3.709 1.00 84.94 83 PRO A N 1
ATOM 669 C CA . PRO A 1 83 ? -2.445 -9.887 -4.317 1.00 84.94 83 PRO A CA 1
ATOM 670 C C . PRO A 1 83 ? -0.986 -9.985 -3.848 1.00 84.94 83 PRO A C 1
ATOM 672 O O . PRO A 1 83 ? -0.389 -11.060 -3.862 1.00 84.94 83 PRO A O 1
ATOM 675 N N . SER A 1 84 ? -0.413 -8.861 -3.430 1.00 81.94 84 SER A N 1
ATOM 676 C CA . SER A 1 84 ? 1.002 -8.686 -3.114 1.00 81.94 84 SER A CA 1
ATOM 677 C C . SER A 1 84 ? 1.272 -8.597 -1.613 1.00 81.94 84 SER A C 1
ATOM 679 O O . SER A 1 84 ? 2.424 -8.401 -1.241 1.00 81.94 84 SER A O 1
ATOM 681 N N . PHE A 1 85 ? 0.266 -8.736 -0.737 1.00 82.81 85 PHE A N 1
ATOM 682 C CA . PHE A 1 85 ? 0.435 -8.504 0.706 1.00 82.81 85 PHE A CA 1
ATOM 683 C C . PHE A 1 85 ? 1.536 -9.353 1.342 1.00 82.81 85 PHE A C 1
ATOM 685 O O . PHE A 1 85 ? 2.265 -8.859 2.194 1.00 82.81 85 PHE A O 1
ATOM 692 N N . HIS A 1 86 ? 1.726 -10.584 0.867 1.00 81.50 86 HIS A N 1
ATOM 693 C CA . HIS A 1 86 ? 2.795 -11.475 1.320 1.00 81.50 86 HIS A CA 1
ATOM 694 C C . HIS A 1 86 ? 4.219 -10.968 1.001 1.00 81.50 86 HIS A C 1
ATOM 696 O O . HIS A 1 86 ? 5.181 -11.439 1.600 1.00 81.50 86 HIS A O 1
ATOM 702 N N . LEU A 1 87 ? 4.362 -10.024 0.064 1.00 82.06 87 LEU A N 1
ATOM 703 C CA . LEU A 1 87 ? 5.631 -9.403 -0.344 1.00 82.06 87 LEU A CA 1
ATOM 704 C C . LEU A 1 87 ? 5.799 -7.978 0.201 1.00 82.06 87 LEU A C 1
ATOM 706 O O . LEU A 1 87 ? 6.867 -7.385 0.053 1.00 82.06 87 LEU A O 1
ATOM 710 N N . VAL A 1 88 ? 4.742 -7.410 0.781 1.00 84.50 88 VAL A N 1
ATOM 711 C CA . VAL A 1 88 ? 4.737 -6.060 1.348 1.00 84.50 88 VAL A CA 1
ATOM 712 C C . VAL A 1 88 ? 5.357 -6.106 2.742 1.00 84.50 88 VAL A C 1
ATOM 714 O O . VAL A 1 88 ? 5.117 -7.024 3.525 1.00 84.50 88 VAL A O 1
ATOM 717 N N . SER A 1 89 ? 6.169 -5.105 3.073 1.00 87.94 89 SER A N 1
ATOM 718 C CA . SER A 1 89 ? 6.822 -5.050 4.373 1.00 87.94 89 SER A CA 1
ATOM 719 C C . SER A 1 89 ? 5.824 -4.743 5.491 1.00 87.94 89 SER A C 1
ATOM 721 O O . SER A 1 89 ? 4.831 -4.029 5.322 1.00 87.94 89 SER A O 1
ATOM 723 N N . LEU A 1 90 ? 6.144 -5.218 6.697 1.00 88.19 90 LEU A N 1
ATOM 724 C CA . LEU A 1 90 ? 5.384 -4.886 7.905 1.00 88.19 90 LEU A CA 1
ATOM 725 C C . LEU A 1 90 ? 5.310 -3.372 8.145 1.00 88.19 90 LEU A C 1
ATOM 727 O O . LEU A 1 90 ? 4.325 -2.889 8.696 1.00 88.19 90 LEU A O 1
ATOM 731 N N . GLY A 1 91 ? 6.328 -2.614 7.721 1.00 88.31 91 GLY A N 1
ATOM 732 C CA . GLY A 1 91 ? 6.331 -1.154 7.808 1.00 88.31 91 GLY A CA 1
ATOM 733 C C . GLY A 1 91 ? 5.198 -0.529 6.993 1.00 88.31 91 GLY A C 1
ATOM 734 O O . GLY A 1 91 ? 4.448 0.299 7.511 1.00 88.31 91 GLY A O 1
ATOM 735 N N . THR A 1 92 ? 5.024 -0.979 5.752 1.00 88.25 92 THR A N 1
ATOM 736 C CA . THR A 1 92 ? 3.953 -0.524 4.858 1.00 88.25 92 THR A CA 1
ATOM 737 C C . THR A 1 92 ? 2.571 -0.936 5.370 1.00 88.25 92 THR A C 1
ATOM 739 O O . THR A 1 92 ? 1.659 -0.107 5.399 1.00 88.25 92 THR A O 1
ATOM 742 N N . ILE A 1 93 ? 2.416 -2.174 5.855 1.00 90.25 93 ILE A N 1
ATOM 743 C CA . ILE A 1 93 ? 1.152 -2.652 6.445 1.00 90.25 93 ILE A CA 1
ATOM 744 C C . ILE A 1 93 ? 0.797 -1.843 7.698 1.00 90.25 93 ILE A C 1
ATOM 746 O O . ILE A 1 93 ? -0.327 -1.362 7.827 1.00 90.25 93 ILE A O 1
ATOM 750 N N . ASN A 1 94 ? 1.751 -1.619 8.601 1.00 91.31 94 ASN A N 1
ATOM 751 C CA . ASN A 1 94 ? 1.515 -0.829 9.809 1.00 91.31 94 ASN A CA 1
ATOM 752 C C . ASN A 1 94 ? 1.128 0.614 9.482 1.00 91.31 94 ASN A C 1
ATOM 754 O O . ASN A 1 94 ? 0.232 1.171 10.120 1.00 91.31 94 ASN A O 1
ATOM 758 N N . HIS A 1 95 ? 1.760 1.211 8.471 1.00 89.44 95 HIS A N 1
ATOM 759 C CA . HIS A 1 95 ? 1.405 2.550 8.021 1.00 89.44 95 HIS A CA 1
ATOM 760 C C . HIS A 1 95 ? -0.042 2.604 7.501 1.00 89.44 95 HIS A C 1
ATOM 762 O O . HIS A 1 95 ? -0.811 3.486 7.893 1.00 89.44 95 HIS A O 1
ATOM 768 N N . LEU A 1 96 ? -0.445 1.620 6.693 1.00 90.69 96 LEU A N 1
ATOM 769 C CA . LEU A 1 96 ? -1.821 1.472 6.224 1.00 90.69 96 LEU A CA 1
ATOM 770 C C . LEU A 1 96 ? -2.813 1.327 7.389 1.00 90.69 96 LEU A C 1
ATOM 772 O O . LEU A 1 96 ? -3.807 2.052 7.438 1.00 90.69 96 LEU A O 1
ATOM 776 N N . LEU A 1 97 ? -2.543 0.435 8.346 1.00 90.69 97 LEU A N 1
ATOM 777 C CA . LEU A 1 97 ? -3.415 0.216 9.506 1.00 90.69 97 LEU A CA 1
ATOM 778 C C . LEU A 1 97 ? -3.555 1.487 10.351 1.00 90.69 97 LEU A C 1
ATOM 780 O O . LEU A 1 97 ? -4.664 1.853 10.738 1.00 90.69 97 LEU A O 1
ATOM 784 N N . GLN A 1 98 ? -2.455 2.208 10.583 1.00 90.50 98 GLN A N 1
ATOM 785 C CA . GLN A 1 98 ? -2.481 3.474 11.311 1.00 90.50 98 GLN A CA 1
ATOM 786 C C . GLN A 1 98 ? -3.330 4.526 10.585 1.00 90.50 98 GLN A C 1
ATOM 788 O O . GLN A 1 98 ? -4.102 5.248 11.222 1.00 90.50 98 GLN A O 1
ATOM 793 N N . PHE A 1 99 ? -3.206 4.618 9.259 1.00 89.75 99 PHE A N 1
ATOM 794 C CA . PHE A 1 99 ? -4.000 5.536 8.448 1.00 89.75 99 PHE A CA 1
ATOM 795 C C . PHE A 1 99 ? -5.497 5.180 8.465 1.00 89.75 99 PHE A C 1
ATOM 797 O O . PHE A 1 99 ? -6.340 6.059 8.676 1.00 89.75 99 PHE A O 1
ATOM 804 N N . LEU A 1 100 ? -5.842 3.898 8.302 1.00 88.75 100 LEU A N 1
ATOM 805 C CA . LEU A 1 100 ? -7.228 3.420 8.355 1.00 88.75 100 LEU A CA 1
ATOM 806 C C . LEU A 1 100 ? -7.847 3.634 9.740 1.00 88.75 100 LEU A C 1
ATOM 808 O O . LEU A 1 100 ? -8.989 4.091 9.830 1.00 88.75 100 LEU A O 1
ATOM 812 N N . GLY A 1 101 ? -7.082 3.373 10.803 1.00 87.25 101 GLY A N 1
ATOM 813 C CA . GLY A 1 101 ? -7.492 3.603 12.187 1.00 87.25 101 GLY A CA 1
ATOM 814 C C . GLY A 1 101 ? -7.797 5.076 12.461 1.00 87.25 101 GLY A C 1
ATOM 815 O O . GLY A 1 101 ? -8.872 5.394 12.964 1.00 87.25 101 GLY A O 1
ATOM 816 N N . LYS A 1 102 ? -6.912 5.992 12.040 1.00 87.00 102 LYS A N 1
ATOM 817 C CA . LYS A 1 102 ? -7.153 7.447 12.126 1.00 87.00 102 LYS A CA 1
ATOM 818 C C . LYS A 1 102 ? -8.378 7.894 11.324 1.00 87.00 102 LYS A C 1
ATOM 820 O O . LYS A 1 102 ? -9.076 8.811 11.738 1.00 87.00 102 LYS A O 1
ATOM 825 N N . SER A 1 103 ? -8.645 7.238 10.197 1.00 85.69 103 SER A N 1
ATOM 826 C CA . SER A 1 103 ? -9.776 7.550 9.313 1.00 85.69 103 SER A CA 1
ATOM 827 C C . SER A 1 103 ? -11.097 6.886 9.739 1.00 85.69 103 SER A C 1
ATOM 829 O O . SER A 1 103 ? -12.098 7.018 9.032 1.00 85.69 103 SER A O 1
ATOM 831 N N . GLY A 1 104 ? -11.114 6.129 10.845 1.00 86.81 104 GLY A N 1
ATOM 832 C CA . GLY A 1 104 ? -12.294 5.407 11.338 1.00 86.81 104 GLY A CA 1
ATOM 833 C C . GLY A 1 104 ? -12.751 4.247 10.443 1.00 86.81 104 GLY A C 1
ATOM 834 O O . GLY A 1 104 ? -13.878 3.776 10.566 1.00 86.81 104 GLY A O 1
ATOM 835 N N . LYS A 1 105 ? -11.902 3.774 9.523 1.00 86.94 105 LYS A N 1
ATOM 836 C CA . LYS A 1 105 ? -12.217 2.706 8.558 1.00 86.94 105 LYS A CA 1
ATOM 837 C C . LYS A 1 105 ? -11.895 1.323 9.128 1.00 86.94 105 LYS A C 1
ATOM 839 O O . LYS A 1 105 ? -11.127 0.556 8.552 1.00 86.94 105 LYS A O 1
ATOM 844 N N . THR A 1 106 ? -12.484 1.016 10.280 1.00 84.38 106 THR A N 1
ATOM 845 C CA . THR A 1 106 ? -12.211 -0.206 11.053 1.00 84.38 106 THR A CA 1
ATOM 846 C C . THR A 1 106 ? -12.600 -1.488 10.319 1.00 84.38 106 THR A C 1
ATOM 848 O O . THR A 1 106 ? -11.892 -2.480 10.434 1.00 84.38 106 THR A O 1
ATOM 851 N N . GLU A 1 107 ? -13.657 -1.470 9.507 1.00 84.88 107 GLU A N 1
ATOM 852 C CA . GLU A 1 107 ? -14.066 -2.619 8.685 1.00 84.88 107 GLU A CA 1
ATOM 853 C C . GLU A 1 107 ? -12.978 -3.024 7.675 1.00 84.88 107 GLU A C 1
ATOM 855 O O . GLU A 1 107 ? -12.586 -4.188 7.595 1.00 84.88 107 GLU A O 1
ATOM 860 N N . ILE A 1 108 ? -12.418 -2.042 6.959 1.00 84.62 108 ILE A N 1
ATOM 861 C CA . ILE A 1 108 ? -11.320 -2.259 6.004 1.00 84.62 108 ILE A CA 1
ATOM 862 C C . ILE A 1 108 ? -10.063 -2.713 6.752 1.00 84.62 108 ILE A C 1
ATOM 864 O O . ILE A 1 108 ? -9.367 -3.617 6.303 1.00 84.62 108 ILE A O 1
ATOM 868 N N . MET A 1 109 ? -9.795 -2.126 7.920 1.00 86.44 109 MET A N 1
ATOM 869 C CA . MET A 1 109 ? -8.671 -2.509 8.773 1.00 86.44 109 MET A CA 1
ATOM 870 C C . MET A 1 109 ? -8.750 -3.982 9.202 1.00 86.44 109 MET A C 1
ATOM 872 O O . MET A 1 109 ? -7.762 -4.700 9.094 1.00 86.44 109 MET A O 1
ATOM 876 N N . ILE A 1 110 ? -9.926 -4.457 9.628 1.00 86.50 110 ILE A N 1
ATOM 877 C CA . ILE A 1 110 ? -10.149 -5.866 9.993 1.00 86.50 110 ILE A CA 1
ATOM 878 C C . ILE A 1 110 ? -9.949 -6.776 8.777 1.00 86.50 110 ILE A C 1
ATOM 880 O O . ILE A 1 110 ? -9.312 -7.820 8.901 1.00 86.50 110 ILE A O 1
ATOM 884 N N . LYS A 1 111 ? -10.423 -6.366 7.591 1.00 86.31 111 LYS A N 1
ATOM 885 C CA . LYS A 1 111 ? -10.193 -7.109 6.343 1.00 86.31 111 LYS A CA 1
ATOM 886 C C . LYS A 1 111 ? -8.699 -7.253 6.032 1.00 86.31 111 LYS A C 1
ATOM 888 O O . LYS A 1 111 ? -8.293 -8.322 5.601 1.00 86.31 111 LYS A O 1
ATOM 893 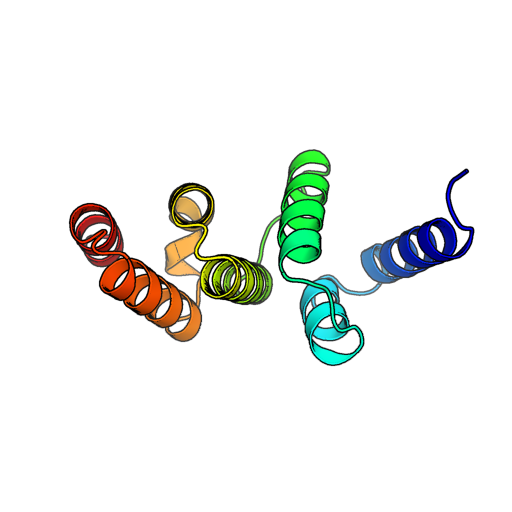N N . VAL A 1 112 ? -7.899 -6.208 6.255 1.00 85.25 112 VAL A N 1
ATOM 894 C CA . VAL A 1 112 ? -6.439 -6.242 6.046 1.00 85.25 112 VAL A CA 1
ATOM 895 C C . VAL A 1 112 ? -5.746 -7.146 7.067 1.00 85.25 112 VAL A C 1
ATOM 897 O O . VAL A 1 112 ? -4.857 -7.892 6.691 1.00 85.25 112 VAL A O 1
ATOM 900 N N . ILE A 1 113 ? -6.158 -7.117 8.338 1.00 83.75 113 ILE A N 1
ATOM 901 C CA . ILE A 1 113 ? -5.582 -7.976 9.393 1.00 83.75 113 ILE A CA 1
ATOM 902 C C . ILE A 1 113 ? -5.928 -9.458 9.174 1.00 83.75 113 ILE A C 1
ATOM 904 O O . ILE A 1 113 ? -5.161 -10.335 9.556 1.00 83.75 113 ILE A O 1
ATOM 908 N N . GLY A 1 114 ? -7.094 -9.746 8.590 1.00 79.19 114 GLY A N 1
ATOM 909 C CA . GLY A 1 114 ? -7.551 -11.109 8.307 1.00 79.19 114 GLY A CA 1
ATOM 910 C C . GLY A 1 114 ? -6.986 -11.736 7.027 1.00 79.19 114 GLY A C 1
ATOM 911 O O . GLY A 1 114 ? -7.466 -12.803 6.640 1.00 79.19 114 GLY A O 1
ATOM 912 N N . LYS A 1 115 ? -6.048 -11.072 6.345 1.00 70.81 115 LYS A N 1
ATOM 913 C CA . LYS A 1 115 ? -5.387 -11.533 5.115 1.00 70.81 115 LYS A CA 1
ATOM 914 C C . LYS A 1 115 ? -3.951 -11.934 5.405 1.00 70.81 115 LYS A C 1
ATOM 916 O O . LYS A 1 115 ? -3.527 -12.939 4.796 1.00 70.81 115 LYS A O 1
#

Foldseek 3Di:
DDDVVVVVVVVVVVVVVVPDPPPPLVCPVPVDPPQLVVLVVVVVVCVVVVNQDAQSSLQSNLVSCLVVVPVVVLLVSLVSCVVVVVRHDPVSLVSSLVSCVVNVVVVSSVVSVVD

Sequence (115 aa):
MESPSLLYFFLYCWMLLLLNHLSICFICSKCLRLEASNVLILTEIMKEKGIPFNDANFFEMLSACSILQNWRKATDLVNLMEPSFHLVSLGTINHLLQFLGKSGKTEIMIKVIGK

pLDDT: mean 72.44, std 17.79, range [35.09, 91.31]

Secondary structure (DSSP, 8-state):
---HHHHHHHHHHHHHHTT-TTSHHHHHHHHS---HHHHHHHHHHHHHTTPPP-HHHHHHHHHHHHHTT-HHHHHHHHHHHGGGGGGS-HHHHHHHHHHHHHTT-HHHHHHHHT-

Radius of gyration: 14.97 Å; chains: 1; bounding box: 32×37×35 Å